Protein AF-A0AAW4V256-F1 (afdb_monomer_lite)

Sequence (129 aa):
YEKPDFITINRFRNRVKNEINEVFTQTVLLLSSKGFISLNVEYIDGTKIESKANKYTFVWRKTVERNRERLMKKIHILLGQIDNVIAQENSSESNEEIEFTPAMLTEMAGELRQALEQVPEPSTKEEKT

Radius of gyration: 27.41 Å; chains: 1; bounding box: 62×49×61 Å

Organism: Phocaeicola vulgatus (NCBI:txid821)

Structure (mmCIF, N/CA/C/O backbone):
data_AF-A0AAW4V256-F1
#
_entry.id   AF-A0AAW4V256-F1
#
loop_
_atom_site.group_PDB
_atom_site.id
_atom_site.type_symbol
_atom_site.label_atom_id
_atom_site.label_alt_id
_atom_site.label_comp_id
_atom_site.label_asym_id
_atom_site.label_entity_id
_atom_site.label_seq_id
_atom_site.pdbx_PDB_ins_code
_atom_site.Cartn_x
_atom_site.Cartn_y
_atom_site.Cartn_z
_atom_site.occupancy
_atom_site.B_iso_or_equiv
_atom_site.auth_seq_id
_atom_site.auth_comp_id
_atom_site.auth_asym_id
_atom_site.auth_atom_id
_atom_site.pdbx_PDB_model_num
ATOM 1 N N . TYR A 1 1 ? 8.874 -4.172 -32.972 1.00 57.62 1 TYR A N 1
ATOM 2 C CA . TYR A 1 1 ? 7.880 -3.862 -31.928 1.00 57.62 1 TYR A CA 1
ATOM 3 C C . TYR A 1 1 ? 8.348 -2.599 -31.231 1.00 57.62 1 TYR A C 1
ATOM 5 O O . TYR A 1 1 ? 9.426 -2.619 -30.648 1.00 57.62 1 TYR A O 1
ATOM 13 N N . GLU A 1 2 ? 7.625 -1.491 -31.373 1.00 80.75 2 GLU A N 1
ATOM 14 C CA . GLU A 1 2 ? 7.972 -0.239 -30.693 1.00 80.75 2 GLU A CA 1
ATOM 15 C C . GLU A 1 2 ? 7.509 -0.308 -29.237 1.00 80.75 2 GLU A C 1
ATOM 17 O O . GLU A 1 2 ? 6.349 -0.613 -28.956 1.00 80.75 2 GLU A O 1
ATOM 22 N N . LYS A 1 3 ? 8.432 -0.070 -28.301 1.00 87.50 3 LYS A N 1
ATOM 23 C CA . LYS A 1 3 ? 8.115 -0.019 -26.876 1.00 87.50 3 LYS A CA 1
ATOM 24 C C . LYS A 1 3 ? 7.757 1.426 -26.522 1.00 87.50 3 LYS A C 1
ATOM 26 O O . LYS A 1 3 ? 8.570 2.310 -26.786 1.00 87.50 3 LYS A O 1
ATOM 31 N N . PRO A 1 4 ? 6.585 1.685 -25.923 1.00 88.38 4 PRO A N 1
ATOM 32 C CA . PRO A 1 4 ? 6.231 3.034 -25.514 1.00 88.38 4 PRO A CA 1
ATOM 33 C C . PRO A 1 4 ? 7.223 3.546 -24.466 1.00 88.38 4 PRO A C 1
ATOM 35 O O . PRO A 1 4 ? 7.550 2.843 -23.507 1.00 88.38 4 PRO A O 1
ATOM 38 N N . ASP A 1 5 ? 7.685 4.780 -24.658 1.00 91.25 5 ASP A N 1
ATOM 39 C CA . ASP A 1 5 ? 8.574 5.456 -23.718 1.00 91.25 5 ASP A CA 1
ATOM 40 C C . ASP A 1 5 ? 7.837 5.853 -22.420 1.00 91.25 5 ASP A C 1
ATOM 42 O O . ASP A 1 5 ? 6.602 5.928 -22.361 1.00 91.25 5 ASP A O 1
ATOM 46 N N . PHE A 1 6 ? 8.604 6.131 -21.364 1.00 89.88 6 PHE A N 1
ATOM 47 C CA . PHE A 1 6 ? 8.125 6.540 -20.046 1.00 89.88 6 PHE A CA 1
ATOM 48 C C . PHE A 1 6 ? 7.131 7.706 -20.117 1.00 89.88 6 PHE A C 1
ATOM 50 O O . PHE A 1 6 ? 6.112 7.691 -19.421 1.00 89.88 6 PHE A O 1
ATOM 57 N N . ILE A 1 7 ? 7.378 8.692 -20.986 1.00 92.50 7 ILE A N 1
ATOM 58 C CA . ILE A 1 7 ? 6.494 9.853 -21.161 1.00 92.50 7 ILE A CA 1
ATOM 59 C C . ILE A 1 7 ? 5.108 9.412 -21.641 1.00 92.50 7 ILE A C 1
ATOM 61 O O . ILE A 1 7 ? 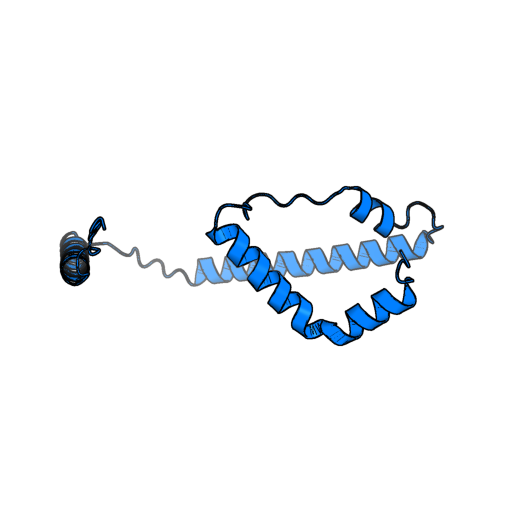4.089 9.858 -21.104 1.00 92.50 7 ILE A O 1
ATOM 65 N N . THR A 1 8 ? 5.063 8.512 -22.621 1.00 92.62 8 THR A N 1
ATOM 66 C CA . THR A 1 8 ? 3.823 7.986 -23.201 1.00 92.62 8 THR A CA 1
ATOM 67 C C . THR A 1 8 ? 3.021 7.211 -22.159 1.00 92.62 8 THR A C 1
ATOM 69 O O . THR A 1 8 ? 1.821 7.448 -21.997 1.00 92.62 8 THR A O 1
ATOM 72 N N . ILE A 1 9 ? 3.690 6.357 -21.380 1.00 91.62 9 ILE A N 1
ATOM 73 C CA . ILE A 1 9 ? 3.062 5.594 -20.291 1.00 91.62 9 ILE A CA 1
ATOM 74 C C . ILE A 1 9 ? 2.518 6.536 -19.211 1.00 91.62 9 ILE A C 1
ATOM 76 O O . ILE A 1 9 ? 1.397 6.360 -18.734 1.00 91.62 9 ILE A O 1
ATOM 80 N N . ASN A 1 10 ? 3.278 7.562 -18.827 1.00 90.50 10 ASN A N 1
ATOM 81 C CA . ASN A 1 10 ? 2.852 8.493 -17.786 1.00 90.50 10 ASN A CA 1
ATOM 82 C C . ASN A 1 10 ? 1.651 9.349 -18.223 1.00 90.50 10 ASN A C 1
ATOM 84 O O . ASN A 1 10 ? 0.723 9.553 -17.441 1.00 90.50 10 ASN A O 1
ATOM 88 N N . ARG A 1 11 ? 1.617 9.800 -19.487 1.00 94.00 11 ARG A N 1
ATOM 89 C CA . ARG A 1 11 ? 0.442 10.492 -20.050 1.00 94.00 11 ARG A CA 1
ATOM 90 C C . ARG A 1 11 ? -0.795 9.609 -20.024 1.00 94.00 11 ARG A C 1
ATOM 92 O O . ARG A 1 11 ? -1.854 10.078 -19.621 1.00 94.00 11 ARG A O 1
ATOM 99 N N . PHE A 1 12 ? -0.654 8.342 -20.413 1.00 92.94 12 PHE A N 1
ATOM 100 C CA . PHE A 1 12 ? -1.752 7.386 -20.342 1.00 92.94 12 PHE A CA 1
ATOM 101 C C . PHE A 1 12 ? -2.278 7.267 -18.908 1.00 92.94 12 PHE A C 1
ATOM 103 O O . PHE A 1 12 ? -3.459 7.509 -18.683 1.00 92.94 12 PHE A O 1
ATOM 110 N N . ARG A 1 13 ? -1.397 7.006 -17.932 1.00 89.69 13 ARG A N 1
ATOM 111 C CA . ARG A 1 13 ? -1.767 6.865 -16.511 1.00 89.69 13 ARG A CA 1
ATOM 112 C C . ARG A 1 13 ? -2.483 8.090 -15.953 1.00 89.69 13 ARG A C 1
ATOM 114 O O . ARG A 1 13 ? -3.431 7.933 -15.197 1.00 89.69 13 ARG A O 1
ATOM 121 N N . ASN A 1 14 ? -2.041 9.293 -16.318 1.00 91.62 14 ASN A N 1
ATOM 122 C CA . ASN A 1 14 ? -2.697 10.524 -15.882 1.00 91.62 14 ASN A CA 1
ATOM 123 C C . ASN A 1 14 ? -4.069 10.714 -16.532 1.00 91.62 14 ASN A C 1
ATOM 125 O O . ASN A 1 14 ? -4.977 11.207 -15.872 1.00 91.62 14 ASN A O 1
ATOM 129 N N . ARG A 1 15 ? -4.227 10.310 -17.798 1.00 94.38 15 ARG A N 1
ATOM 130 C CA . ARG A 1 15 ? -5.503 10.406 -18.512 1.00 94.38 15 ARG A CA 1
ATOM 131 C C . ARG A 1 15 ? -6.569 9.477 -17.935 1.00 94.38 15 ARG A C 1
ATOM 133 O O . ARG A 1 15 ? -7.719 9.876 -17.905 1.00 94.38 15 ARG A O 1
ATOM 140 N N . VAL A 1 16 ? -6.187 8.274 -17.500 1.00 94.00 16 VAL A N 1
ATOM 141 C CA . VAL A 1 16 ? -7.123 7.259 -16.972 1.00 94.00 16 VAL A CA 1
ATOM 142 C C . VAL A 1 16 ? -7.092 7.147 -15.447 1.00 94.00 16 VAL A C 1
ATOM 144 O O . VAL A 1 16 ? -7.416 6.107 -14.881 1.00 94.00 16 VAL A O 1
ATOM 147 N N . LYS A 1 17 ? -6.598 8.175 -14.753 1.00 89.50 17 LYS A N 1
ATOM 148 C CA . LYS A 1 17 ? -6.263 8.087 -13.325 1.00 89.50 17 LYS A CA 1
ATOM 149 C C . LYS A 1 17 ? -7.465 7.720 -12.449 1.00 89.50 17 LYS A C 1
ATOM 151 O O . LYS A 1 17 ? -7.275 7.073 -11.421 1.00 89.50 17 LYS A O 1
ATOM 156 N N . ASN A 1 18 ? -8.661 8.148 -12.840 1.00 89.75 18 ASN A N 1
ATOM 157 C CA . ASN A 1 18 ? -9.871 7.943 -12.053 1.00 89.75 18 ASN A CA 1
ATOM 158 C C . ASN A 1 18 ? -10.482 6.567 -12.353 1.00 89.75 18 ASN A C 1
ATOM 160 O O . ASN A 1 18 ? -10.858 5.840 -11.442 1.00 89.75 18 ASN A O 1
ATOM 164 N N . GLU A 1 19 ? -10.488 6.185 -13.625 1.00 92.38 19 GLU A N 1
ATOM 165 C CA . GLU A 1 19 ? -11.154 5.000 -14.160 1.00 92.38 19 GLU A CA 1
ATOM 166 C C . GLU A 1 19 ? -10.316 3.731 -13.964 1.00 92.38 19 GLU A C 1
ATOM 168 O O . GLU A 1 19 ? -10.852 2.639 -13.782 1.00 92.38 19 GLU A O 1
ATOM 173 N N . ILE A 1 20 ? -8.983 3.851 -13.980 1.00 91.06 20 ILE A N 1
ATOM 174 C CA . ILE A 1 20 ? -8.084 2.690 -13.952 1.00 91.06 20 ILE A CA 1
ATOM 175 C C . ILE A 1 20 ? -8.237 1.860 -12.678 1.00 91.06 20 ILE A C 1
ATOM 177 O O . ILE A 1 20 ? -8.115 0.640 -12.736 1.00 91.06 20 ILE A O 1
ATOM 181 N N . ASN A 1 21 ? -8.527 2.499 -11.542 1.00 88.38 21 ASN A N 1
ATOM 182 C CA . ASN A 1 21 ? -8.735 1.795 -10.278 1.00 88.38 21 ASN A CA 1
ATOM 183 C C . ASN A 1 21 ? -10.049 1.010 -10.289 1.00 88.38 21 ASN A C 1
ATOM 185 O O . ASN A 1 21 ? -10.093 -0.115 -9.797 1.00 88.38 21 ASN A O 1
ATOM 189 N N . GLU A 1 22 ? -11.103 1.582 -10.867 1.00 93.31 22 GLU A N 1
ATOM 190 C CA . GLU A 1 22 ? -12.412 0.940 -10.953 1.00 93.31 22 GLU A CA 1
ATOM 191 C C . GLU A 1 22 ? -12.352 -0.292 -11.862 1.00 93.31 22 GLU A C 1
ATOM 193 O O . GLU A 1 22 ? -12.700 -1.395 -11.441 1.00 93.31 22 GLU A O 1
ATOM 198 N N . VAL A 1 23 ? -11.786 -0.136 -13.063 1.00 94.50 23 VAL A N 1
ATOM 199 C CA . VAL A 1 23 ? -11.583 -1.243 -14.011 1.00 94.50 23 VAL A CA 1
ATOM 200 C C . VAL A 1 23 ? -10.684 -2.327 -13.413 1.00 94.50 23 VAL A C 1
ATOM 202 O O . VAL A 1 23 ? -10.964 -3.521 -13.546 1.00 94.50 23 VAL A O 1
ATOM 205 N N . PHE A 1 24 ? -9.611 -1.932 -12.721 1.00 90.94 24 PHE A N 1
ATOM 206 C CA . PHE A 1 24 ? -8.731 -2.877 -12.039 1.00 90.94 24 PHE A CA 1
ATOM 207 C C . PHE A 1 24 ? -9.487 -3.674 -10.971 1.00 90.94 24 PHE A C 1
ATOM 209 O O . PHE A 1 24 ? -9.384 -4.899 -10.939 1.00 90.94 24 PHE A O 1
ATOM 216 N N . THR A 1 25 ? -10.303 -3.004 -10.157 1.00 92.62 25 THR A N 1
ATOM 217 C CA . THR A 1 25 ? -11.095 -3.641 -9.096 1.00 92.62 25 THR A CA 1
ATOM 218 C C . THR A 1 25 ? -12.093 -4.637 -9.677 1.00 92.62 25 THR A C 1
ATOM 220 O O . THR A 1 25 ? -12.142 -5.782 -9.234 1.00 92.62 25 THR A O 1
ATOM 223 N N . GLN A 1 26 ? -12.829 -4.251 -10.723 1.00 95.31 26 GLN A N 1
ATOM 224 C CA . GLN A 1 26 ? -13.758 -5.147 -11.420 1.00 95.31 26 GLN A CA 1
ATOM 225 C C . GLN A 1 26 ? -13.043 -6.383 -11.979 1.00 95.31 26 GLN A C 1
ATOM 227 O O . GLN A 1 26 ? -13.538 -7.501 -11.852 1.00 95.31 26 GLN A O 1
ATOM 232 N N . THR A 1 27 ? -11.850 -6.197 -12.548 1.00 94.50 27 THR A N 1
ATOM 233 C CA . THR A 1 27 ? -11.044 -7.298 -13.090 1.00 94.50 27 THR A CA 1
ATOM 234 C C . THR A 1 27 ? -10.603 -8.262 -11.988 1.00 94.50 27 THR A C 1
ATOM 236 O O . THR A 1 27 ? -10.731 -9.474 -12.142 1.00 94.50 27 THR A O 1
ATOM 239 N N . VAL A 1 28 ? -10.118 -7.737 -10.859 1.00 92.94 28 VAL A N 1
ATOM 240 C CA . VAL A 1 28 ? -9.701 -8.540 -9.700 1.00 92.94 28 VAL A CA 1
ATOM 241 C C . VAL A 1 28 ? -10.886 -9.316 -9.123 1.00 92.94 28 VAL A C 1
ATOM 243 O O . VAL A 1 28 ? -10.784 -10.525 -8.922 1.00 92.94 28 VAL A O 1
ATOM 246 N N . LEU A 1 29 ? -12.034 -8.665 -8.927 1.00 94.25 29 LEU A N 1
ATOM 247 C CA . LEU A 1 29 ? -13.242 -9.325 -8.426 1.00 94.25 29 LEU A CA 1
ATOM 248 C C . LEU A 1 29 ? -13.730 -10.426 -9.375 1.00 94.25 29 LEU A C 1
ATOM 250 O O . LEU A 1 29 ? -14.068 -11.515 -8.920 1.00 94.25 29 LEU A O 1
ATOM 254 N N . LEU A 1 30 ? -13.709 -10.183 -10.690 1.00 95.69 30 LEU A N 1
ATOM 255 C CA . LEU A 1 30 ? -14.086 -11.178 -11.697 1.00 95.69 30 LEU A CA 1
ATOM 256 C C . LEU A 1 30 ? -13.147 -12.391 -11.701 1.00 95.69 30 LEU A C 1
ATOM 258 O O . LEU A 1 30 ? -13.589 -13.528 -11.855 1.00 95.69 30 LEU A O 1
ATOM 262 N N . LEU A 1 31 ? -11.842 -12.166 -11.563 1.00 93.88 31 LEU A N 1
ATOM 263 C CA . LEU A 1 31 ? -10.867 -13.253 -11.502 1.00 93.88 31 LEU A CA 1
ATOM 264 C C . LEU A 1 31 ? -10.993 -14.044 -10.198 1.00 93.88 31 LEU A C 1
ATOM 266 O O . LEU A 1 31 ? -10.834 -15.264 -10.209 1.00 93.88 31 LEU A O 1
ATOM 270 N N . SER A 1 32 ? -11.306 -13.361 -9.096 1.00 94.19 32 SER A N 1
ATOM 271 C CA . SER A 1 32 ? -11.525 -13.996 -7.800 1.00 94.19 32 SER A CA 1
ATOM 272 C C . SER A 1 32 ? -12.793 -14.847 -7.798 1.00 94.19 32 SER A C 1
ATOM 274 O O . SER A 1 32 ? -12.736 -16.004 -7.390 1.00 94.19 32 SER A O 1
ATOM 276 N N . SER A 1 33 ? -13.908 -14.338 -8.333 1.00 93.81 33 SER A N 1
ATOM 277 C CA . SER A 1 33 ? -15.170 -15.089 -8.403 1.00 93.81 33 SER A CA 1
ATOM 278 C C . SER A 1 33 ? -15.071 -16.335 -9.283 1.00 93.81 33 SER A C 1
ATOM 280 O O . SER A 1 33 ? -15.718 -17.342 -9.010 1.00 93.81 33 SER A O 1
ATOM 282 N N . LYS A 1 34 ? -14.216 -16.301 -10.309 1.00 94.31 34 LYS A N 1
ATOM 283 C CA . LYS A 1 34 ? -13.904 -17.460 -11.156 1.00 94.31 34 LYS A CA 1
ATOM 284 C C . LYS A 1 34 ? -12.851 -18.407 -10.566 1.00 94.31 34 LYS A C 1
ATOM 286 O O . LYS A 1 34 ? -12.508 -19.392 -11.212 1.00 94.31 34 LYS A O 1
ATOM 291 N N . GLY A 1 35 ? -12.318 -18.118 -9.379 1.00 91.94 35 GLY A N 1
ATOM 292 C CA . GLY A 1 35 ? -11.329 -18.959 -8.702 1.00 91.94 35 GLY A CA 1
ATOM 293 C C . GLY A 1 35 ? -9.919 -18.914 -9.301 1.00 91.94 35 GLY A C 1
ATOM 294 O O . GLY A 1 35 ? -9.092 -19.755 -8.961 1.00 91.94 35 GLY A O 1
ATOM 295 N N . PHE A 1 36 ? -9.614 -17.950 -10.178 1.00 90.31 36 PHE A N 1
ATOM 296 C CA . PHE A 1 36 ? -8.275 -17.812 -10.771 1.00 90.31 36 PHE A CA 1
ATOM 297 C C . PHE A 1 36 ? -7.270 -17.141 -9.835 1.00 90.31 36 PHE A C 1
ATOM 29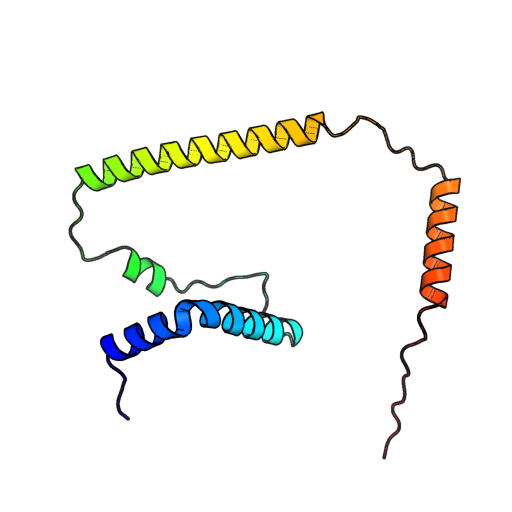9 O O . PHE A 1 36 ? -6.066 -17.341 -9.989 1.00 90.31 36 PHE A O 1
ATOM 306 N N . ILE A 1 37 ? -7.748 -16.328 -8.890 1.00 89.75 37 ILE A N 1
ATOM 307 C CA . ILE A 1 37 ? -6.910 -15.646 -7.902 1.00 89.75 37 ILE A CA 1
ATOM 308 C C . ILE A 1 37 ? -7.535 -15.741 -6.510 1.00 89.75 37 ILE A C 1
ATOM 310 O O . ILE A 1 37 ? -8.757 -15.737 -6.359 1.00 89.75 37 ILE A O 1
ATOM 314 N N . SER A 1 38 ? -6.682 -15.790 -5.489 1.00 87.75 38 SER A N 1
ATOM 315 C CA . SER A 1 38 ? -7.084 -15.702 -4.085 1.00 87.75 38 SER A CA 1
ATOM 316 C C . SER A 1 38 ? -6.851 -14.287 -3.570 1.00 87.75 38 SER A C 1
ATOM 318 O O . SER A 1 38 ? -5.796 -13.710 -3.820 1.00 87.75 38 SER A O 1
ATOM 320 N N . LEU A 1 39 ? -7.817 -13.742 -2.829 1.00 86.94 39 LEU A N 1
ATOM 321 C CA . LEU A 1 39 ? -7.691 -12.440 -2.161 1.00 86.94 39 LEU A CA 1
ATOM 322 C C . LEU A 1 39 ? -7.067 -12.552 -0.758 1.00 86.94 39 LEU A C 1
ATOM 324 O O . LEU A 1 39 ? -6.824 -11.536 -0.118 1.00 86.94 39 LEU A O 1
ATOM 328 N N . ASN A 1 40 ? -6.783 -13.773 -0.288 1.00 85.69 40 ASN A N 1
ATOM 329 C CA . ASN A 1 40 ? -6.240 -14.017 1.054 1.00 85.69 40 ASN A CA 1
ATOM 330 C C . ASN A 1 40 ? -4.727 -13.771 1.146 1.00 85.69 40 ASN A C 1
ATOM 332 O O . ASN A 1 40 ? -4.200 -13.589 2.241 1.00 85.69 40 ASN A O 1
ATOM 336 N N . VAL A 1 41 ? -4.015 -13.828 0.016 1.00 78.31 41 VAL A N 1
ATOM 337 C CA . VAL A 1 41 ? -2.554 -13.712 -0.034 1.00 78.31 41 VAL A CA 1
ATOM 338 C C . VAL A 1 41 ? -2.170 -12.726 -1.128 1.00 78.31 41 VAL A C 1
ATOM 340 O O . VAL A 1 41 ? -2.418 -12.969 -2.307 1.00 78.31 41 VAL A O 1
ATOM 343 N N . GLU A 1 42 ? -1.538 -11.621 -0.738 1.00 76.31 42 GLU A N 1
ATOM 344 C CA . GLU A 1 42 ? -0.987 -10.637 -1.667 1.00 76.31 42 GLU A CA 1
ATOM 345 C C . GLU A 1 42 ? 0.522 -10.854 -1.829 1.00 76.31 42 GLU A C 1
ATOM 347 O O . GLU A 1 42 ? 1.282 -10.823 -0.860 1.00 76.31 42 GLU A O 1
ATOM 352 N N . TYR A 1 43 ? 0.971 -11.051 -3.069 1.00 76.75 43 TYR A N 1
ATOM 353 C CA . TYR A 1 43 ? 2.391 -11.151 -3.394 1.00 76.75 43 TYR A CA 1
ATOM 354 C C . TYR A 1 43 ? 2.896 -9.816 -3.932 1.00 76.75 43 TYR A C 1
ATOM 356 O O . TYR A 1 43 ? 2.549 -9.396 -5.037 1.00 76.75 43 TYR A O 1
ATOM 364 N N . ILE A 1 44 ? 3.764 -9.163 -3.166 1.00 75.38 44 ILE A N 1
ATOM 365 C CA . ILE A 1 44 ? 4.482 -7.973 -3.618 1.00 75.38 44 ILE A CA 1
ATOM 366 C C . ILE A 1 44 ? 5.887 -8.413 -4.025 1.00 75.38 44 ILE A C 1
ATOM 368 O O . ILE A 1 44 ? 6.691 -8.787 -3.175 1.00 75.38 44 ILE A O 1
ATOM 372 N N . ASP A 1 45 ? 6.190 -8.364 -5.325 1.00 70.00 45 ASP A N 1
ATOM 373 C CA . ASP A 1 45 ? 7.551 -8.604 -5.811 1.00 70.00 45 ASP A CA 1
ATOM 374 C C . ASP A 1 45 ? 8.519 -7.580 -5.187 1.00 70.00 45 ASP A C 1
ATOM 376 O O . ASP A 1 45 ? 8.315 -6.360 -5.282 1.00 70.00 45 ASP A O 1
ATOM 380 N N . GLY A 1 46 ? 9.582 -8.078 -4.549 1.00 57.88 46 GLY A N 1
ATOM 381 C CA . GLY A 1 46 ? 10.571 -7.281 -3.820 1.00 57.88 46 GLY A CA 1
ATOM 382 C C . GLY A 1 46 ? 11.227 -6.200 -4.683 1.00 57.88 46 GLY A C 1
ATOM 383 O O . GLY A 1 46 ? 11.554 -5.123 -4.178 1.00 57.88 46 GLY A O 1
ATOM 384 N N . THR A 1 47 ? 11.296 -6.407 -6.002 1.00 59.22 47 THR A N 1
ATOM 385 C CA . THR A 1 47 ? 11.779 -5.426 -6.989 1.00 59.22 47 THR A CA 1
ATOM 386 C C . THR A 1 47 ? 11.060 -4.073 -6.877 1.00 59.22 47 THR A C 1
ATOM 388 O O . THR A 1 47 ? 11.662 -3.007 -7.054 1.00 59.22 47 THR A O 1
ATOM 391 N N . LYS A 1 48 ? 9.763 -4.074 -6.538 1.00 62.34 48 LYS A N 1
ATOM 392 C CA . LYS A 1 48 ? 8.938 -2.857 -6.440 1.00 62.34 48 LYS A CA 1
ATOM 393 C C . LYS A 1 48 ? 9.256 -2.030 -5.192 1.00 62.34 48 LYS A C 1
ATOM 395 O O . LYS A 1 48 ? 9.175 -0.802 -5.227 1.00 62.34 48 LYS A O 1
ATOM 400 N N . ILE A 1 49 ? 9.630 -2.698 -4.101 1.00 58.34 49 ILE A N 1
ATOM 401 C CA . ILE A 1 49 ? 10.032 -2.050 -2.850 1.00 58.34 49 ILE A CA 1
ATOM 402 C C . ILE A 1 49 ? 11.459 -1.526 -2.992 1.00 58.34 49 ILE A C 1
ATOM 404 O O . ILE A 1 49 ? 11.702 -0.361 -2.690 1.00 58.34 49 ILE A O 1
ATOM 408 N N . GLU A 1 50 ? 12.381 -2.328 -3.530 1.00 57.94 50 GLU A N 1
ATOM 409 C CA . GLU A 1 50 ? 13.782 -1.920 -3.683 1.00 57.94 50 GLU A CA 1
ATOM 410 C C . GLU A 1 50 ? 13.962 -0.727 -4.634 1.00 57.94 50 GLU A C 1
ATOM 412 O O . GLU A 1 50 ? 14.716 0.201 -4.330 1.00 57.94 50 GLU A O 1
ATOM 417 N N . SER A 1 51 ? 13.239 -0.711 -5.760 1.00 62.66 51 SER A N 1
ATOM 418 C CA . SER A 1 51 ? 13.283 0.399 -6.727 1.00 62.66 51 SER A CA 1
ATOM 419 C C . SER A 1 51 ? 12.729 1.710 -6.157 1.00 62.66 51 SER A C 1
ATOM 421 O O . SER A 1 51 ? 13.237 2.785 -6.472 1.00 62.66 51 SER A O 1
ATOM 423 N N . LYS A 1 52 ? 11.723 1.641 -5.275 1.00 63.28 52 LYS A N 1
ATOM 424 C CA . LYS A 1 52 ? 11.125 2.810 -4.608 1.00 63.28 52 LYS A CA 1
ATOM 425 C C . LYS A 1 52 ? 11.843 3.201 -3.311 1.00 63.28 52 LYS A C 1
ATOM 427 O O . LYS A 1 52 ? 11.692 4.328 -2.846 1.00 63.28 52 LYS A O 1
ATOM 432 N N . ALA A 1 53 ? 12.658 2.304 -2.758 1.00 64.81 53 ALA A N 1
ATOM 433 C CA . ALA A 1 53 ? 13.497 2.543 -1.588 1.00 64.81 53 ALA A CA 1
ATOM 434 C C . ALA A 1 53 ? 14.729 3.405 -1.892 1.00 64.81 53 ALA A C 1
ATOM 436 O O . ALA A 1 53 ? 15.536 3.634 -0.993 1.00 64.81 53 ALA A O 1
ATOM 437 N N . ASN A 1 54 ? 14.868 3.929 -3.121 1.00 64.06 54 ASN A N 1
ATOM 438 C CA . ASN A 1 54 ? 15.908 4.903 -3.440 1.00 64.06 54 ASN A CA 1
ATOM 439 C C . ASN A 1 54 ? 17.324 4.343 -3.169 1.00 64.06 54 ASN A C 1
ATOM 441 O O . ASN A 1 54 ? 18.235 5.092 -2.817 1.00 64.06 54 ASN A O 1
ATOM 445 N N . LYS A 1 55 ? 17.504 3.022 -3.356 1.00 63.38 55 LYS A N 1
ATOM 446 C CA . LYS A 1 55 ? 18.690 2.221 -2.980 1.00 63.38 55 LYS A CA 1
ATOM 447 C C . LYS A 1 55 ? 20.024 2.785 -3.498 1.00 63.38 55 LYS A C 1
ATOM 449 O O . LYS A 1 55 ? 21.058 2.544 -2.888 1.00 63.38 55 LYS A O 1
ATOM 454 N N . TYR A 1 56 ? 19.992 3.577 -4.573 1.00 60.75 56 TYR A N 1
ATOM 455 C CA . TYR A 1 56 ? 21.161 4.214 -5.198 1.00 60.75 56 TYR A CA 1
ATOM 456 C C . TYR A 1 56 ? 21.197 5.748 -5.084 1.00 60.75 56 TYR A C 1
ATOM 458 O O . TYR A 1 56 ? 21.972 6.396 -5.781 1.00 60.75 56 TYR A O 1
ATOM 466 N N . THR A 1 57 ? 20.366 6.361 -4.238 1.00 69.38 57 THR A N 1
ATOM 467 C CA . THR A 1 57 ? 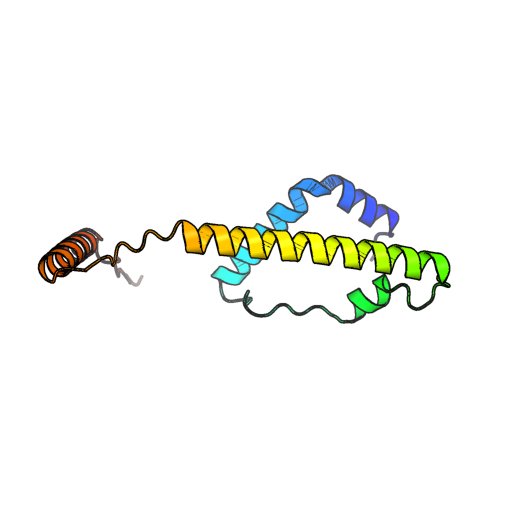20.324 7.827 -4.087 1.00 69.38 57 THR A CA 1
ATOM 468 C C . THR A 1 57 ? 20.837 8.262 -2.718 1.00 69.38 57 THR A C 1
ATOM 470 O O . THR A 1 57 ? 20.467 7.698 -1.688 1.00 69.38 57 THR A O 1
ATOM 473 N N . PHE A 1 58 ? 21.691 9.287 -2.697 1.00 74.69 58 PHE A N 1
ATOM 474 C CA . PHE A 1 58 ? 22.178 9.878 -1.455 1.00 74.69 58 PHE A CA 1
ATOM 475 C C . PHE A 1 58 ? 21.037 10.609 -0.740 1.00 74.69 58 PHE A C 1
ATOM 477 O O . PHE A 1 58 ? 20.446 11.549 -1.274 1.00 74.69 58 PHE A O 1
ATOM 484 N N . VAL A 1 59 ? 20.735 10.181 0.486 1.00 76.50 59 VAL A N 1
ATOM 485 C CA . VAL A 1 59 ? 19.714 10.793 1.341 1.00 76.50 59 VAL A CA 1
ATOM 486 C C . VAL A 1 59 ? 20.356 11.619 2.452 1.00 76.50 59 VAL A C 1
ATOM 488 O O . VAL A 1 59 ? 21.341 11.226 3.075 1.00 76.50 59 VAL A O 1
ATOM 491 N N . TRP A 1 60 ? 19.772 12.780 2.737 1.00 85.81 60 TRP A N 1
ATOM 492 C CA . TRP A 1 60 ? 20.261 13.678 3.780 1.00 85.81 60 TRP A CA 1
ATOM 493 C C . TRP A 1 60 ? 19.802 13.214 5.163 1.00 85.81 60 TRP A C 1
ATOM 495 O O . TRP A 1 60 ? 18.602 13.246 5.454 1.00 85.81 60 TRP A O 1
ATOM 505 N N . ARG A 1 61 ? 20.751 12.864 6.045 1.00 89.69 61 ARG A N 1
ATOM 506 C CA . ARG A 1 61 ? 20.482 12.371 7.414 1.00 89.69 61 ARG A CA 1
ATOM 507 C C . ARG A 1 61 ? 19.453 13.226 8.164 1.00 89.69 61 ARG A C 1
ATOM 509 O O . ARG A 1 61 ? 18.440 12.705 8.616 1.00 89.69 61 ARG A O 1
ATOM 516 N N . LYS A 1 62 ? 19.651 14.549 8.195 1.00 93.69 62 LYS A N 1
ATOM 517 C CA . LYS A 1 62 ? 18.761 15.502 8.888 1.00 93.69 62 LYS A CA 1
ATOM 518 C C . LYS A 1 62 ? 17.313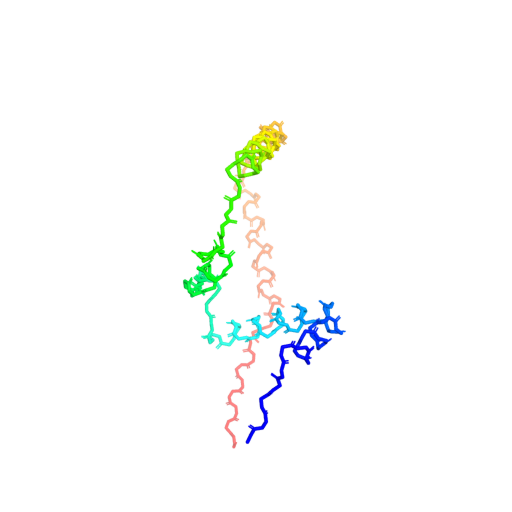 15.452 8.382 1.00 93.69 62 LYS A C 1
ATOM 520 O O . LYS A 1 62 ? 16.370 15.663 9.142 1.00 93.69 62 LYS A O 1
ATOM 525 N N . THR A 1 63 ? 17.120 15.198 7.089 1.00 90.75 63 THR A N 1
ATOM 526 C CA . THR A 1 63 ? 15.783 15.069 6.494 1.00 90.75 63 THR A CA 1
ATOM 527 C C . THR A 1 63 ? 15.138 13.744 6.882 1.00 90.75 63 THR A C 1
ATOM 529 O O . THR A 1 63 ? 13.956 13.729 7.220 1.00 90.75 63 THR A O 1
ATOM 532 N N . VAL A 1 64 ? 15.909 12.654 6.889 1.00 88.62 64 VAL A N 1
ATOM 533 C CA . VAL A 1 64 ? 15.437 11.328 7.312 1.00 88.62 64 VAL A CA 1
ATOM 534 C C . VAL A 1 64 ? 15.001 11.348 8.775 1.00 88.62 64 VAL A C 1
ATOM 536 O O . VAL A 1 64 ? 13.888 10.930 9.077 1.00 88.62 64 VAL A O 1
ATOM 539 N N . GLU A 1 65 ? 15.824 11.900 9.666 1.00 94.38 65 GLU A N 1
ATOM 540 C CA . GLU A 1 65 ? 15.517 12.010 11.098 1.00 94.38 65 GLU A CA 1
ATOM 541 C C . GLU A 1 65 ? 14.237 12.817 11.343 1.00 94.38 65 GLU A C 1
ATOM 543 O O . GLU A 1 65 ? 13.320 12.341 12.013 1.00 94.38 65 GLU A O 1
ATOM 548 N N . ARG A 1 66 ? 14.110 13.992 10.710 1.00 95.31 66 ARG A N 1
ATOM 549 C CA . ARG A 1 66 ? 12.905 14.830 10.817 1.00 95.31 66 ARG A CA 1
ATOM 550 C C . ARG A 1 66 ? 11.650 14.109 10.325 1.00 95.31 66 ARG A C 1
ATOM 552 O O . ARG A 1 66 ? 10.583 14.226 10.927 1.00 95.31 66 ARG A O 1
ATOM 559 N N . ASN A 1 67 ? 11.748 13.396 9.204 1.00 93.81 67 ASN A N 1
ATOM 560 C CA . ASN A 1 67 ? 10.612 12.663 8.649 1.00 93.81 67 ASN A CA 1
ATOM 561 C C . ASN A 1 67 ? 10.240 11.457 9.516 1.00 93.81 67 ASN A C 1
ATOM 563 O O . ASN A 1 67 ? 9.051 11.219 9.720 1.00 93.81 67 ASN A O 1
ATOM 567 N N . ARG A 1 68 ? 11.228 10.749 10.075 1.00 94.12 68 ARG A N 1
ATOM 568 C CA . ARG A 1 68 ? 11.011 9.657 11.028 1.00 94.12 68 ARG A CA 1
ATOM 569 C C . ARG A 1 68 ? 10.273 10.155 12.265 1.00 94.12 68 ARG A C 1
ATOM 571 O O . ARG A 1 68 ? 9.270 9.565 12.638 1.00 94.12 68 ARG A O 1
ATOM 578 N N . GLU A 1 69 ? 10.711 11.260 12.862 1.00 97.06 69 GLU A N 1
ATOM 579 C CA . GLU A 1 69 ? 10.049 11.830 14.040 1.00 97.06 69 GLU A CA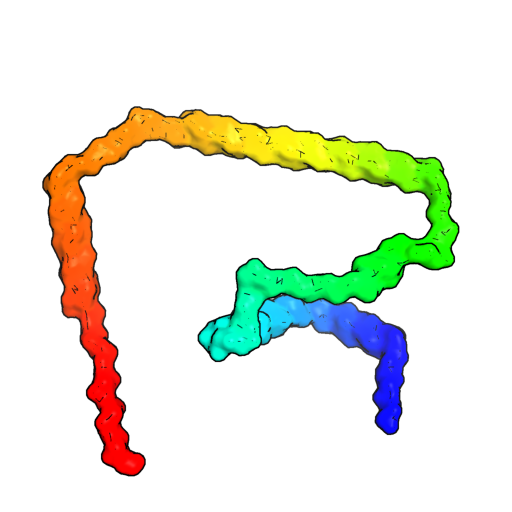 1
ATOM 580 C C . GLU A 1 69 ? 8.586 12.205 13.744 1.00 97.06 69 GLU A C 1
ATOM 582 O O . GLU A 1 69 ? 7.677 11.849 14.494 1.00 97.06 69 GLU A O 1
ATOM 587 N N . ARG A 1 70 ? 8.331 12.866 12.606 1.00 96.69 70 ARG A N 1
ATOM 588 C CA . ARG A 1 70 ? 6.966 13.196 12.158 1.00 96.69 70 ARG A CA 1
ATOM 589 C C . ARG A 1 70 ? 6.110 11.952 11.938 1.00 96.69 70 ARG A C 1
ATOM 591 O O . ARG A 1 70 ? 4.931 11.968 12.280 1.00 96.69 70 ARG A O 1
ATOM 598 N N . LEU A 1 71 ? 6.685 10.898 11.362 1.00 95.31 71 LEU A N 1
ATOM 599 C CA . LEU A 1 71 ? 5.999 9.627 11.154 1.00 95.31 71 LEU A CA 1
ATOM 600 C C . LEU A 1 71 ? 5.617 8.989 12.492 1.00 95.31 71 LEU A C 1
ATOM 602 O O . LEU A 1 71 ? 4.457 8.639 12.678 1.00 95.31 71 LEU A O 1
ATOM 606 N N . MET A 1 72 ? 6.552 8.918 13.442 1.00 96.12 72 MET A N 1
ATOM 607 C CA . MET A 1 72 ? 6.291 8.358 14.773 1.00 96.12 72 MET A CA 1
ATOM 608 C C . MET A 1 72 ? 5.194 9.129 15.514 1.00 96.12 72 MET A C 1
ATOM 610 O O . MET A 1 72 ? 4.337 8.506 16.137 1.00 96.12 72 MET A O 1
ATOM 614 N N . LYS A 1 73 ? 5.167 10.465 15.401 1.00 96.75 73 LYS A N 1
ATOM 615 C CA . LYS A 1 73 ? 4.082 11.291 15.958 1.00 96.75 73 LYS A CA 1
ATOM 616 C C . LYS A 1 73 ? 2.727 10.945 15.339 1.00 96.75 73 LYS A C 1
ATOM 618 O O . LYS A 1 73 ? 1.762 10.766 16.068 1.00 96.75 73 LYS A O 1
ATOM 623 N N . LYS A 1 74 ? 2.653 10.804 14.011 1.00 96.69 74 LYS A N 1
ATOM 624 C CA . LYS A 1 74 ? 1.410 10.405 13.325 1.00 96.69 74 LYS A CA 1
ATOM 625 C C . LYS A 1 74 ? 0.934 9.018 13.751 1.00 96.69 74 LYS A C 1
ATOM 627 O O . LYS A 1 74 ? -0.257 8.849 13.971 1.00 96.69 74 LYS A O 1
ATOM 632 N N . ILE A 1 75 ? 1.852 8.060 13.890 1.00 96.25 75 ILE A N 1
ATOM 633 C CA . ILE A 1 75 ? 1.532 6.708 14.367 1.00 96.25 75 ILE A CA 1
ATOM 634 C C . ILE A 1 75 ? 0.934 6.770 15.775 1.00 96.25 75 ILE A C 1
ATOM 636 O O . ILE A 1 75 ? -0.113 6.180 15.997 1.00 96.25 75 ILE A O 1
ATOM 640 N N . HIS A 1 76 ? 1.535 7.528 16.698 1.00 96.19 76 HIS A N 1
ATOM 641 C CA . HIS A 1 76 ? 0.990 7.678 18.053 1.00 96.19 76 HIS A CA 1
ATOM 642 C C . HIS A 1 76 ? -0.413 8.289 18.058 1.00 96.19 76 HIS A C 1
ATOM 644 O O . HIS A 1 76 ? -1.269 7.824 18.800 1.00 96.19 76 HIS A O 1
ATOM 650 N N . ILE A 1 77 ? -0.663 9.303 17.223 1.00 96.44 77 ILE A N 1
ATOM 651 C CA . ILE A 1 77 ? -1.998 9.904 17.103 1.00 96.44 77 ILE A CA 1
ATOM 652 C C . ILE A 1 77 ? -3.008 8.865 16.607 1.00 96.44 77 ILE A C 1
ATOM 654 O O . ILE A 1 77 ? -4.070 8.733 17.201 1.00 96.44 77 ILE A O 1
ATOM 658 N N . LEU A 1 78 ? -2.668 8.116 15.554 1.00 96.00 78 LEU A N 1
ATOM 659 C CA . LEU A 1 78 ? -3.550 7.091 14.992 1.00 96.00 78 LEU A CA 1
ATOM 660 C C . LEU A 1 78 ? -3.836 5.968 15.994 1.00 96.00 78 LEU A C 1
ATOM 662 O O . LEU A 1 78 ? -4.983 5.564 16.124 1.00 96.00 78 LEU A O 1
ATOM 666 N N . LEU A 1 79 ? -2.822 5.500 16.726 1.00 96.00 79 LEU A N 1
ATOM 667 C CA . LEU A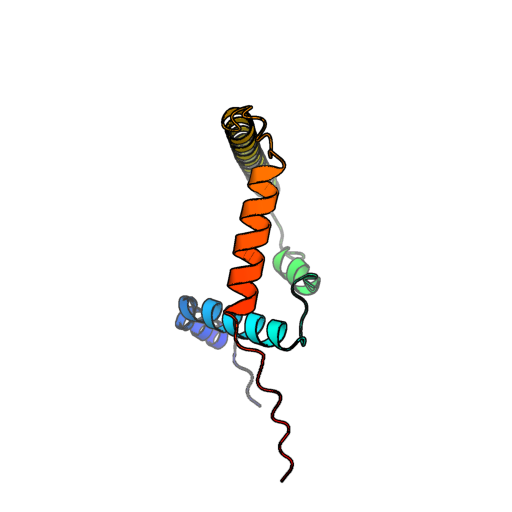 1 79 ? -3.009 4.498 17.777 1.00 96.00 79 LEU A CA 1
ATOM 668 C C . LEU A 1 79 ? -3.917 5.028 18.889 1.00 96.00 79 LEU A C 1
ATOM 670 O O . LEU A 1 79 ? -4.880 4.364 19.239 1.00 96.00 79 LEU A O 1
ATOM 674 N N . GLY A 1 80 ? -3.703 6.264 19.347 1.00 95.25 80 GLY A N 1
ATOM 675 C CA . GLY A 1 80 ? -4.595 6.878 20.328 1.00 95.25 80 GLY A CA 1
ATOM 676 C C . GLY A 1 80 ? -6.031 7.036 19.815 1.00 95.25 80 GLY A C 1
ATOM 677 O O . GLY A 1 80 ? -6.975 6.908 20.584 1.00 95.25 80 GLY A O 1
ATOM 678 N N . GLN A 1 81 ? -6.234 7.299 18.521 1.00 95.31 81 GLN A N 1
ATOM 679 C CA . GLN A 1 81 ? -7.576 7.316 17.928 1.00 95.31 81 GLN A CA 1
ATOM 680 C C . GLN A 1 81 ? -8.215 5.925 17.934 1.00 95.31 81 GLN A C 1
ATOM 682 O O . GLN A 1 81 ? -9.383 5.818 18.286 1.00 95.31 81 GLN A O 1
ATOM 687 N N . ILE A 1 82 ? -7.456 4.881 17.594 1.00 93.81 82 ILE A N 1
ATOM 688 C CA . ILE A 1 82 ? -7.918 3.488 17.654 1.00 93.81 82 ILE A CA 1
ATOM 689 C C . ILE A 1 82 ? -8.300 3.119 19.091 1.00 93.81 82 ILE A C 1
ATOM 691 O O . ILE A 1 82 ? -9.401 2.630 19.311 1.00 93.81 82 ILE A O 1
ATOM 695 N N . ASP A 1 83 ? -7.449 3.432 20.068 1.00 93.94 83 ASP A N 1
ATOM 696 C CA . ASP A 1 83 ? -7.718 3.154 21.482 1.00 93.94 83 ASP A CA 1
ATOM 697 C C . ASP A 1 83 ? -8.985 3.873 21.969 1.00 93.94 83 ASP A C 1
ATOM 699 O O . ASP A 1 83 ? -9.789 3.296 22.698 1.00 93.94 83 ASP A O 1
ATOM 703 N N . ASN A 1 84 ? -9.202 5.119 21.534 1.00 92.94 84 ASN A N 1
ATOM 704 C CA . ASN A 1 84 ? -10.426 5.858 21.848 1.00 92.94 84 ASN A CA 1
ATOM 705 C C . ASN A 1 84 ? -11.669 5.219 21.218 1.00 92.94 84 ASN A C 1
ATOM 707 O O . ASN A 1 84 ? -12.703 5.165 21.876 1.00 92.94 84 ASN A O 1
ATOM 711 N N . VAL A 1 85 ? -11.583 4.742 19.971 1.00 92.50 85 VAL A N 1
ATOM 712 C CA . VAL A 1 85 ? -12.695 4.041 19.307 1.00 92.50 85 VAL A CA 1
ATOM 713 C C . VAL A 1 85 ? -13.019 2.746 20.046 1.00 92.50 85 VAL A C 1
ATOM 715 O O . VAL A 1 85 ? -14.175 2.530 20.387 1.00 92.50 85 VAL A O 1
ATOM 718 N N . ILE A 1 86 ? -12.007 1.949 20.396 1.00 89.88 86 ILE A N 1
ATOM 719 C CA . ILE A 1 86 ? -12.184 0.716 21.177 1.00 89.88 86 ILE A CA 1
ATOM 720 C C . ILE A 1 86 ? -12.821 1.023 22.538 1.00 89.88 86 ILE A C 1
ATOM 722 O O . ILE A 1 86 ? -13.739 0.334 22.973 1.00 89.88 86 ILE A O 1
ATOM 726 N N . ALA A 1 87 ? -12.360 2.072 23.227 1.00 89.50 87 ALA A N 1
ATOM 727 C CA . ALA A 1 87 ? -12.940 2.484 24.502 1.00 89.50 87 ALA A CA 1
ATOM 728 C C . ALA A 1 87 ? -14.404 2.933 24.355 1.00 89.50 87 ALA A C 1
ATOM 730 O O . ALA A 1 87 ? -15.223 2.622 25.217 1.00 89.50 87 ALA A O 1
ATOM 731 N N . GLN A 1 88 ? -14.739 3.636 23.269 1.00 86.56 88 GLN A N 1
ATOM 732 C CA . GLN A 1 88 ? -16.113 4.027 22.960 1.00 86.56 88 GLN A CA 1
ATOM 733 C C . GLN A 1 88 ? -16.995 2.813 22.674 1.00 86.56 88 GLN A C 1
ATOM 735 O O . GLN A 1 88 ? -18.057 2.719 23.284 1.00 86.56 88 GLN A O 1
ATOM 740 N N . GLU A 1 89 ? -16.557 1.878 21.828 1.00 83.12 89 GLU A N 1
ATOM 741 C CA . GLU A 1 89 ? -17.270 0.627 21.528 1.00 83.12 89 GLU A CA 1
ATOM 742 C C . GLU A 1 89 ? -17.525 -0.173 22.811 1.00 83.12 89 GLU A C 1
ATOM 744 O O . GLU A 1 89 ? -18.678 -0.416 23.147 1.00 83.12 89 GLU A O 1
ATOM 749 N N . ASN A 1 90 ? -16.497 -0.419 23.627 1.00 79.69 90 ASN A N 1
ATOM 750 C CA . ASN A 1 90 ? -16.648 -1.110 24.915 1.00 79.69 90 ASN A CA 1
ATOM 751 C C . ASN A 1 90 ? -17.567 -0.373 25.909 1.00 79.69 90 ASN A C 1
ATOM 753 O O . ASN A 1 90 ? -18.155 -0.994 26.787 1.00 79.69 90 ASN A O 1
ATOM 757 N N . SER A 1 91 ? -17.660 0.960 25.834 1.00 76.38 91 SER A N 1
ATOM 758 C CA . SER A 1 91 ? -18.557 1.746 26.699 1.00 76.38 91 SER A CA 1
ATOM 759 C C . SER A 1 91 ? -19.996 1.834 26.181 1.00 76.38 91 SER A C 1
ATOM 761 O O . SER A 1 91 ? -20.901 2.163 26.946 1.00 76.38 91 SER A O 1
ATOM 763 N N . SER A 1 92 ? -20.190 1.597 24.881 1.00 63.31 92 SER A N 1
ATOM 764 C CA . SER A 1 92 ? -21.485 1.640 24.193 1.00 63.31 92 SER A CA 1
ATOM 765 C C . SER A 1 92 ? -22.065 0.253 23.935 1.00 63.31 92 SER A C 1
ATOM 767 O O . SER A 1 92 ? -23.255 0.155 23.640 1.00 63.31 92 SER A O 1
ATOM 769 N N . GLU A 1 93 ? -21.286 -0.807 24.163 1.00 58.75 93 GLU A N 1
ATOM 770 C CA . GLU A 1 93 ? -21.805 -2.086 24.629 1.00 58.75 93 GLU A CA 1
ATOM 771 C C . GLU A 1 93 ? -22.555 -1.835 25.942 1.00 58.75 93 GLU A C 1
ATOM 773 O O . GLU A 1 93 ? -22.016 -1.868 27.050 1.00 58.75 93 GLU A O 1
ATOM 778 N N . SER A 1 94 ? -23.846 -1.533 25.817 1.00 52.53 94 SER A N 1
ATOM 779 C CA . SER A 1 94 ? -24.791 -1.800 26.884 1.00 52.53 94 SER A CA 1
ATOM 780 C C . SER A 1 94 ? -24.528 -3.231 27.342 1.00 52.53 94 SER A C 1
ATOM 782 O O . SER A 1 94 ? -24.656 -4.153 26.538 1.00 52.53 94 SER A O 1
ATOM 784 N N . ASN A 1 95 ? -24.190 -3.424 28.621 1.00 54.00 95 ASN A N 1
ATOM 785 C CA . ASN A 1 95 ? -24.288 -4.716 29.312 1.00 54.00 95 ASN A CA 1
ATOM 786 C C . ASN A 1 95 ? -25.767 -5.157 29.396 1.00 54.00 95 ASN A C 1
ATOM 788 O O . ASN A 1 95 ? -26.266 -5.528 30.453 1.00 54.00 95 ASN A O 1
ATOM 792 N N . GLU A 1 96 ? -26.510 -5.048 28.300 1.00 56.41 96 GLU A N 1
ATOM 793 C CA . GLU A 1 96 ? -27.640 -5.909 28.057 1.00 56.41 96 GLU A CA 1
ATOM 794 C C . GLU A 1 96 ? -26.996 -7.236 27.678 1.00 56.41 96 GLU A C 1
ATOM 796 O O . GLU A 1 96 ? -26.598 -7.454 26.535 1.00 56.41 96 GLU A O 1
ATOM 801 N N . GLU A 1 97 ? -26.819 -8.113 28.668 1.00 55.25 97 GLU A N 1
ATOM 802 C CA . GLU A 1 97 ? -26.811 -9.538 28.372 1.00 55.25 97 GLU A CA 1
ATOM 803 C C . GLU A 1 97 ? -28.054 -9.773 27.514 1.00 55.25 97 GLU A C 1
ATOM 805 O O . GLU A 1 97 ? -29.183 -9.711 28.003 1.00 55.25 97 GLU A O 1
ATOM 810 N N . ILE A 1 98 ? -27.862 -9.939 26.204 1.00 61.03 98 ILE A N 1
ATOM 811 C CA . ILE A 1 98 ? -28.933 -10.367 25.317 1.00 61.03 98 ILE A CA 1
ATOM 812 C C . ILE A 1 98 ? -29.197 -11.817 25.721 1.00 61.03 98 ILE A C 1
ATOM 814 O O . ILE A 1 98 ? -28.607 -12.757 25.187 1.00 61.03 98 ILE A O 1
ATOM 818 N N . GLU A 1 99 ? -30.023 -11.997 26.749 1.00 61.91 99 GLU A N 1
ATOM 819 C CA . GLU A 1 99 ? -30.489 -13.301 27.180 1.00 61.91 99 GLU A CA 1
ATOM 820 C C . GLU A 1 99 ? -31.409 -13.838 26.088 1.00 61.91 99 GLU A C 1
ATOM 822 O O . GLU A 1 99 ? -32.591 -13.499 25.982 1.00 61.91 99 GLU A O 1
ATOM 827 N N . PHE A 1 100 ? -30.855 -14.692 25.233 1.00 71.00 100 PHE A N 1
ATOM 828 C CA . PHE A 1 100 ? -31.651 -15.432 24.271 1.00 71.00 100 PHE A CA 1
ATOM 829 C C . PHE A 1 100 ? -32.523 -16.437 25.024 1.00 71.00 100 PHE A C 1
ATOM 831 O O . PHE A 1 100 ? -32.072 -17.514 25.420 1.00 71.00 100 PHE A O 1
ATOM 838 N N . THR A 1 101 ? -33.797 -16.100 25.219 1.00 81.81 101 THR A N 1
ATOM 839 C CA . THR A 1 101 ? -34.760 -17.071 25.740 1.00 81.81 101 THR A CA 1
ATOM 840 C C . THR A 1 101 ? -34.962 -18.200 24.717 1.00 81.81 101 THR A C 1
ATOM 842 O O . THR A 1 101 ? -34.953 -17.953 23.504 1.00 81.81 101 THR A O 1
ATOM 845 N N . PRO A 1 102 ? -35.198 -19.452 25.153 1.00 80.81 102 PRO A N 1
ATOM 846 C CA . PRO A 1 102 ? -35.448 -20.565 24.234 1.00 80.81 102 PRO A CA 1
ATOM 847 C C . PRO A 1 102 ? -36.601 -20.306 23.248 1.00 80.81 102 PRO A C 1
ATOM 849 O O . PRO A 1 102 ? -36.575 -20.794 22.119 1.00 80.81 102 PRO A O 1
ATOM 852 N N . ALA A 1 103 ? -37.596 -19.509 23.649 1.00 83.12 103 ALA A N 1
ATOM 853 C CA . ALA A 1 103 ? -38.718 -19.122 22.800 1.00 83.12 103 ALA A CA 1
ATOM 854 C C . ALA A 1 103 ? -38.283 -18.226 21.627 1.00 83.12 103 ALA A C 1
ATOM 856 O O . ALA A 1 103 ? -38.633 -18.526 20.489 1.00 83.12 103 ALA A O 1
ATOM 857 N N . MET A 1 104 ? -37.449 -17.209 21.876 1.00 86.00 104 MET A N 1
ATOM 858 C CA . MET A 1 104 ? -36.926 -16.323 20.823 1.00 86.00 104 MET A CA 1
ATOM 859 C C . MET A 1 104 ? -36.076 -17.085 19.802 1.00 86.00 104 MET A C 1
ATOM 861 O O . MET A 1 104 ? -36.180 -16.857 18.601 1.00 86.00 104 MET A O 1
ATOM 865 N N . LEU A 1 105 ? -35.260 -18.039 20.263 1.00 86.19 105 LEU A N 1
ATOM 866 C CA . LEU A 1 105 ? -34.484 -18.909 19.371 1.00 86.19 105 LEU A CA 1
ATOM 867 C C . LEU A 1 105 ? -35.385 -19.802 18.509 1.00 86.19 105 LEU A C 1
ATOM 869 O O . LEU A 1 105 ? -35.083 -20.048 17.342 1.00 86.19 105 LEU A O 1
ATOM 873 N N . THR A 1 106 ? -36.498 -20.271 19.075 1.00 87.81 106 THR A N 1
ATOM 874 C CA . THR A 1 106 ? -37.475 -21.101 18.357 1.00 87.81 106 THR A CA 1
ATOM 875 C C . THR A 1 106 ? -38.217 -20.291 17.294 1.00 87.81 106 THR A C 1
ATOM 877 O O . THR A 1 106 ? -38.436 -20.789 16.191 1.00 87.81 106 THR A O 1
ATOM 880 N N . GLU A 1 107 ? -38.555 -19.039 17.599 1.00 90.69 107 GLU A N 1
ATOM 881 C CA . GLU A 1 107 ? -39.181 -18.099 16.667 1.00 90.69 107 GLU A CA 1
ATOM 882 C C . GLU A 1 107 ? -38.248 -17.765 15.496 1.00 90.69 107 GLU A C 1
ATOM 884 O O . GLU A 1 107 ? -38.610 -18.005 14.345 1.00 90.69 107 GLU A O 1
ATOM 889 N N . MET A 1 108 ? -37.000 -17.369 15.777 1.00 89.06 108 MET A N 1
ATOM 890 C CA . MET A 1 108 ? -35.988 -17.110 14.742 1.00 89.06 108 MET A CA 1
ATOM 891 C C . MET A 1 108 ? -35.727 -18.338 13.853 1.00 89.06 108 MET A C 1
ATOM 893 O O . MET A 1 108 ? -35.575 -18.221 12.636 1.00 89.06 108 MET A O 1
ATOM 897 N N . ALA A 1 109 ? -35.704 -19.543 14.432 1.00 88.56 109 ALA A N 1
ATOM 898 C CA . ALA A 1 109 ? -35.571 -20.779 13.661 1.00 88.56 109 ALA A CA 1
ATOM 899 C C . ALA A 1 109 ? -36.795 -21.054 12.765 1.00 88.56 109 ALA A C 1
ATOM 901 O O . ALA A 1 109 ? -36.648 -21.625 11.680 1.00 88.56 109 ALA A O 1
ATOM 902 N N . GLY A 1 110 ? -37.993 -20.660 13.205 1.00 89.88 110 GLY A N 1
ATOM 903 C CA . GLY A 1 110 ? -39.224 -20.731 12.421 1.00 89.88 110 GLY A CA 1
ATOM 904 C C . GLY A 1 110 ? -39.193 -19.794 11.217 1.00 89.88 110 GLY A C 1
ATOM 905 O O . GLY A 1 110 ? -39.445 -20.235 10.096 1.00 89.88 110 GLY A O 1
ATOM 906 N N . GLU A 1 111 ? -38.795 -18.540 11.431 1.00 90.56 111 GLU A N 1
ATOM 907 C CA . GLU A 1 111 ? -38.634 -17.550 10.360 1.00 90.56 111 GLU A CA 1
ATOM 908 C C . GLU A 1 111 ? -37.608 -18.003 9.315 1.00 90.56 111 GLU A C 1
ATOM 910 O O . GLU A 1 111 ? -37.867 -17.933 8.113 1.00 90.56 111 GLU A O 1
ATOM 915 N N . LEU A 1 112 ? -36.466 -18.547 9.754 1.00 88.25 112 LEU A N 1
ATOM 916 C CA . LEU A 1 112 ? -35.444 -19.085 8.853 1.00 88.25 112 LEU A CA 1
ATOM 917 C C . LEU A 1 112 ? -35.957 -20.266 8.023 1.00 88.25 112 LEU A C 1
ATOM 919 O O . LEU A 1 112 ? -35.677 -20.333 6.828 1.00 88.25 112 LEU A O 1
ATOM 923 N N . ARG A 1 113 ? -36.724 -21.188 8.619 1.00 87.56 113 ARG A N 1
ATOM 924 C CA . ARG A 1 113 ? -37.347 -22.292 7.866 1.00 87.56 113 ARG A CA 1
ATOM 925 C C . ARG A 1 113 ? -38.331 -21.781 6.825 1.00 87.56 113 ARG A C 1
ATOM 927 O O . ARG A 1 113 ? -38.264 -22.212 5.679 1.00 87.56 113 ARG A O 1
ATOM 934 N N . GLN A 1 114 ? -39.175 -20.826 7.201 1.00 87.94 114 GLN A N 1
ATOM 935 C CA . GLN A 1 114 ? -40.147 -20.234 6.290 1.00 87.94 114 GLN A CA 1
ATOM 936 C C . GLN A 1 114 ? -39.466 -19.477 5.142 1.00 87.94 114 GLN A C 1
ATOM 938 O O . GLN A 1 114 ? -39.923 -19.536 4.001 1.00 87.94 114 GLN A O 1
ATOM 943 N N . ALA A 1 115 ? -38.362 -18.782 5.422 1.00 86.00 115 ALA A N 1
ATOM 944 C CA . ALA A 1 115 ? -37.560 -18.120 4.402 1.00 86.00 115 ALA A CA 1
ATOM 945 C C . ALA A 1 115 ? -36.908 -19.133 3.447 1.00 86.00 115 ALA A C 1
ATOM 947 O O . ALA A 1 115 ? -36.905 -18.906 2.240 1.00 86.00 115 ALA A O 1
ATOM 948 N N . LEU A 1 116 ? -36.412 -20.264 3.961 1.00 79.62 116 LEU A N 1
ATOM 949 C CA . LEU A 1 116 ? -35.845 -21.344 3.147 1.00 79.62 116 LEU A CA 1
ATOM 950 C C . LEU A 1 116 ? -36.898 -22.051 2.282 1.00 79.62 116 LEU A C 1
ATOM 952 O O . LEU A 1 116 ? -36.592 -22.409 1.151 1.00 79.62 116 LEU A O 1
ATOM 956 N N . GLU A 1 117 ? -38.135 -22.199 2.761 1.00 78.00 117 GLU A N 1
ATOM 957 C CA . GLU A 1 117 ? -39.251 -22.753 1.974 1.00 78.00 117 GLU A CA 1
ATOM 958 C C . GLU A 1 117 ? -39.750 -21.807 0.873 1.00 78.00 117 GLU A C 1
ATOM 960 O O . GLU A 1 117 ? -40.334 -22.259 -0.111 1.00 78.00 117 GLU A O 1
ATOM 965 N N . GLN A 1 118 ? -39.505 -20.500 1.004 1.00 68.88 118 GLN A N 1
ATOM 966 C CA . GLN A 1 118 ? -39.831 -19.513 -0.029 1.00 68.88 118 GLN A CA 1
ATOM 967 C C . GLN A 1 118 ? -38.723 -19.314 -1.069 1.00 68.88 118 GLN A C 1
ATOM 969 O O . GLN A 1 118 ? -38.961 -18.655 -2.083 1.00 68.88 118 GLN A O 1
ATOM 974 N N . VAL A 1 119 ? -37.533 -19.891 -0.869 1.00 60.16 119 VAL A N 1
ATOM 975 C CA . VAL A 1 119 ? -36.523 -19.966 -1.929 1.00 60.16 119 VAL A CA 1
ATOM 976 C C . VAL A 1 119 ? -36.900 -21.135 -2.845 1.00 60.16 119 VAL A C 1
ATOM 978 O O . VAL A 1 119 ? -36.847 -22.283 -2.405 1.00 60.16 119 VAL A O 1
ATOM 981 N N . PRO A 1 120 ? -37.293 -20.895 -4.112 1.00 60.72 120 PRO A N 1
ATOM 982 C CA . PRO A 1 120 ? -37.578 -21.989 -5.030 1.00 60.72 120 PRO A CA 1
ATOM 983 C C . PRO A 1 120 ? -36.309 -22.821 -5.239 1.00 60.72 120 PRO A C 1
ATOM 985 O O . PRO A 1 120 ? -35.223 -22.261 -5.419 1.00 60.72 120 PRO A O 1
ATOM 988 N N . GLU A 1 121 ? -36.447 -24.150 -5.217 1.00 58.22 121 GLU A N 1
ATOM 989 C CA . GLU A 1 121 ? -35.334 -25.062 -5.486 1.00 58.22 121 GLU A CA 1
ATOM 990 C C . GLU A 1 121 ? -34.609 -24.662 -6.785 1.00 58.22 121 GLU A C 1
ATOM 992 O O . GLU A 1 121 ? -35.263 -24.313 -7.779 1.00 58.22 121 GLU A O 1
ATOM 997 N N . PRO A 1 122 ? -33.262 -24.702 -6.821 1.00 48.25 122 PRO A N 1
ATOM 998 C CA . PRO A 1 122 ? -32.529 -24.458 -8.049 1.00 48.25 122 PRO A CA 1
ATOM 999 C C . PRO A 1 122 ? -32.957 -25.502 -9.081 1.00 48.25 122 PRO A C 1
ATOM 1001 O O . PRO A 1 122 ? -32.679 -26.690 -8.927 1.00 48.25 122 PRO A O 1
ATOM 1004 N N . SER A 1 123 ? -33.636 -25.035 -10.133 1.00 47.91 123 SER A N 1
ATOM 1005 C CA . SER A 1 123 ? -34.015 -25.810 -11.315 1.00 47.91 123 SER A CA 1
ATOM 1006 C C . SER A 1 123 ? -32.800 -26.566 -11.857 1.00 47.91 123 SER A C 1
ATOM 1008 O O . SER A 1 123 ? -32.049 -26.056 -12.691 1.00 47.91 123 SER A O 1
ATOM 1010 N N . THR A 1 124 ? -32.632 -27.812 -11.427 1.00 51.81 124 THR A N 1
ATOM 1011 C CA . THR A 1 124 ? -31.780 -28.788 -12.095 1.00 51.81 124 THR A CA 1
ATOM 1012 C C . THR A 1 124 ? -32.548 -29.248 -13.326 1.00 51.81 124 THR A C 1
ATOM 1014 O O . THR A 1 124 ? -33.279 -30.232 -13.314 1.00 51.81 124 THR A O 1
ATOM 1017 N N . LYS A 1 125 ? -32.420 -28.480 -14.408 1.00 45.75 125 LYS A N 1
ATOM 1018 C CA . LYS A 1 125 ? -32.705 -28.967 -15.755 1.00 45.75 125 LYS A CA 1
ATOM 1019 C C . LYS A 1 125 ? -31.387 -29.108 -16.494 1.00 45.75 125 LYS A C 1
ATOM 1021 O O . LYS A 1 125 ? -30.996 -28.253 -17.280 1.00 45.75 125 LYS A O 1
ATOM 1026 N N . GLU A 1 126 ? -30.706 -30.215 -16.219 1.00 52.72 126 GLU A N 1
ATOM 1027 C CA . GLU A 1 126 ? -29.880 -30.858 -17.234 1.00 52.72 126 GLU A CA 1
ATOM 1028 C C . GLU A 1 126 ? -30.831 -31.518 -18.246 1.00 52.72 126 GLU A C 1
ATOM 1030 O O . GLU A 1 126 ? -31.195 -32.684 -18.111 1.00 52.72 126 GLU A O 1
ATOM 1035 N N . GLU A 1 127 ? -31.278 -30.769 -19.254 1.00 42.12 127 GLU A N 1
ATOM 1036 C CA . GLU A 1 127 ? -31.852 -31.365 -20.462 1.00 42.12 127 GLU A CA 1
ATOM 1037 C C . GLU A 1 127 ? -30.750 -31.451 -21.520 1.00 42.12 127 GLU A C 1
ATOM 1039 O O . GLU A 1 127 ? -30.325 -30.459 -22.111 1.00 42.12 127 GLU A O 1
ATOM 1044 N N . LYS A 1 128 ? -30.267 -32.681 -21.717 1.00 39.72 128 LYS A N 1
ATOM 1045 C CA . LYS A 1 128 ? -29.491 -33.088 -22.886 1.00 39.72 128 LYS A CA 1
ATOM 1046 C C . LYS A 1 128 ? -30.302 -32.815 -24.153 1.00 39.72 128 LYS A C 1
ATOM 1048 O O . LYS A 1 128 ? -31.350 -33.429 -24.338 1.00 39.72 128 LYS A O 1
ATOM 1053 N N . THR A 1 129 ? -29.744 -32.012 -25.053 1.00 38.06 129 THR A N 1
ATOM 1054 C CA . THR A 1 129 ? -29.790 -32.262 -26.503 1.00 38.06 129 THR A CA 1
ATOM 1055 C C . THR A 1 129 ? -28.510 -31.759 -27.141 1.00 38.06 129 THR A C 1
ATOM 1057 O O . THR A 1 129 ? -28.024 -30.697 -26.695 1.00 38.06 129 THR A O 1
#

Secondary structure (DSSP, 8-state):
-PPPPHHHHHHHHHHTTTHHHHHHHHHHHHHHHTTSS-SS-----HHHHHHHTTTTS---HHHHHHHHHHHHHHHHHHHHHHHHHHHHHHHHS--------HHHHHHHHHHHHHHHHTS----------

pLDDT: mean 81.08, std 15.64, range [38.06, 97.06]

Foldseek 3Di:
DDDDDPVRVVVVCVVCVPPVVVVVVVVVVVCVVVVNDDPPDDDDDVVVVCVVVPVPDDDDPVVVVVVVVVVVVVVVVVVVVVVVVVVVVVVPPDPPPVPPDPVNVVVVVVVVVVVVVPPPDPPPPPDDD